Protein AF-A0A4Q5TSI8-F1 (afdb_monomer_lite)

Sequence (115 aa):
MSKDSQRYAEKSLREMGVNIRLGQVVEDYLDYKVLLADGSVIHSTTLIWTAGVTAMTFAGLKQEDYGKGKRLFVDPYNRLYRYGNIYAIGDTCISNADPGFPDGRPQLAQVAMQQ

Structure (mmCIF, N/CA/C/O backbone):
data_AF-A0A4Q5TSI8-F1
#
_entry.id   AF-A0A4Q5TSI8-F1
#
loop_
_atom_site.group_PDB
_atom_site.id
_atom_site.type_symbol
_atom_site.label_atom_id
_atom_site.label_alt_id
_atom_site.label_comp_id
_atom_site.label_asym_id
_atom_site.label_entity_id
_atom_site.label_seq_id
_atom_site.pdbx_PDB_ins_code
_atom_site.Cartn_x
_atom_site.Cartn_y
_atom_site.Cartn_z
_atom_site.occupancy
_atom_site.B_iso_or_equiv
_atom_site.auth_seq_id
_atom_site.auth_comp_id
_atom_site.auth_asym_id
_atom_site.auth_atom_id
_atom_site.pdbx_PDB_model_num
ATOM 1 N N . MET A 1 1 ? 2.213 12.885 7.472 1.00 86.31 1 MET A N 1
ATOM 2 C CA . MET A 1 1 ? 1.271 13.394 8.497 1.00 86.31 1 MET A CA 1
ATOM 3 C C . MET A 1 1 ? 1.998 13.550 9.820 1.00 86.31 1 MET A C 1
ATOM 5 O O . MET A 1 1 ? 2.741 12.642 10.176 1.00 86.31 1 MET A O 1
ATOM 9 N N . SER A 1 2 ? 1.815 14.668 10.526 1.00 97.31 2 SER A N 1
ATOM 10 C CA . SER A 1 2 ? 2.400 14.863 11.861 1.00 97.31 2 SER A CA 1
ATOM 11 C C . SER A 1 2 ? 1.675 14.018 12.918 1.00 97.31 2 SER A C 1
ATOM 13 O O . SER A 1 2 ? 0.536 13.591 12.709 1.00 97.31 2 SER A O 1
ATOM 15 N N . LYS A 1 3 ? 2.316 13.800 14.076 1.00 97.56 3 LYS A N 1
ATOM 16 C CA . LYS A 1 3 ? 1.688 13.107 15.216 1.00 97.56 3 LYS A CA 1
ATOM 17 C C . LYS A 1 3 ? 0.456 13.853 15.741 1.00 97.56 3 LYS A C 1
ATOM 19 O O . LYS A 1 3 ? -0.502 13.212 16.158 1.00 97.56 3 LYS A O 1
ATOM 24 N N . ASP A 1 4 ? 0.460 15.185 15.694 1.00 98.00 4 ASP A N 1
ATOM 25 C CA . ASP A 1 4 ? -0.689 16.002 16.103 1.00 98.00 4 ASP A CA 1
ATOM 26 C C . ASP A 1 4 ? -1.905 15.748 15.221 1.00 98.00 4 ASP A C 1
ATOM 28 O O . ASP A 1 4 ? -2.990 15.473 15.729 1.00 98.00 4 ASP A O 1
ATOM 32 N N . SER A 1 5 ? -1.718 15.754 13.900 1.00 98.19 5 SER A N 1
ATOM 33 C CA . SER A 1 5 ? -2.811 15.484 12.971 1.00 98.19 5 SER A CA 1
ATOM 34 C C . SER A 1 5 ? -3.333 14.047 13.080 1.00 98.19 5 SER A C 1
ATOM 36 O O . SER A 1 5 ? -4.532 13.833 12.936 1.00 98.19 5 SER A O 1
ATOM 38 N N . GLN A 1 6 ? -2.461 13.068 13.361 1.00 97.50 6 GLN A N 1
ATOM 39 C CA . GLN A 1 6 ? -2.880 11.681 13.615 1.00 97.50 6 GLN A CA 1
ATOM 40 C C . GLN A 1 6 ? -3.776 11.589 14.860 1.00 97.50 6 GLN A C 1
ATOM 42 O O . GLN A 1 6 ? -4.863 11.020 14.787 1.00 97.50 6 GLN A O 1
ATOM 47 N N . ARG A 1 7 ? -3.359 12.203 15.979 1.00 97.88 7 ARG A N 1
ATOM 48 C CA . ARG A 1 7 ? -4.148 12.243 17.224 1.00 97.88 7 ARG A CA 1
ATOM 49 C C . ARG A 1 7 ? -5.484 12.950 17.044 1.00 97.88 7 ARG A C 1
ATOM 51 O O . ARG A 1 7 ? -6.492 12.483 17.565 1.00 97.88 7 ARG A O 1
ATOM 58 N N . TYR A 1 8 ? -5.485 14.070 16.323 1.00 98.19 8 TYR A N 1
ATOM 59 C CA . TYR A 1 8 ? -6.706 14.806 16.016 1.00 98.19 8 TYR A CA 1
ATOM 60 C C . TYR A 1 8 ? -7.695 13.928 15.240 1.00 98.19 8 TYR A C 1
ATOM 62 O O . TYR A 1 8 ? -8.830 13.773 15.677 1.00 98.19 8 TYR A O 1
ATOM 70 N N . ALA A 1 9 ? -7.246 13.284 14.156 1.00 98.19 9 ALA A N 1
ATOM 71 C CA . ALA A 1 9 ? -8.093 12.408 13.350 1.00 98.19 9 ALA A CA 1
ATOM 72 C C . ALA A 1 9 ? -8.654 11.227 14.162 1.00 98.19 9 ALA A C 1
ATOM 74 O O . ALA A 1 9 ? -9.853 10.961 14.101 1.00 98.19 9 ALA A O 1
ATOM 75 N N . GLU A 1 10 ? -7.813 10.550 14.955 1.00 98.06 10 GLU A N 1
ATOM 76 C CA . GLU A 1 10 ? -8.262 9.446 15.811 1.00 98.06 10 GLU A CA 1
ATOM 77 C C . GLU A 1 10 ? -9.323 9.914 16.816 1.00 98.06 10 GLU A C 1
ATOM 79 O O . GLU A 1 10 ? -10.378 9.289 16.934 1.00 98.06 10 GLU A O 1
ATOM 84 N N . LYS A 1 11 ? -9.070 11.032 17.510 1.00 98.19 11 LYS A N 1
ATOM 85 C CA . LYS A 1 11 ? -10.005 11.599 18.486 1.00 98.19 11 LYS A CA 1
ATOM 86 C C . LYS A 1 11 ? -11.344 11.948 17.834 1.00 98.19 11 LYS A C 1
ATOM 88 O O . LYS A 1 11 ? -12.376 11.505 18.328 1.00 98.19 11 LYS A O 1
ATOM 93 N N . SER A 1 12 ? -11.327 12.680 16.721 1.00 98.50 12 SER A N 1
ATOM 94 C CA . SER A 1 12 ? -12.552 13.099 16.032 1.00 98.50 12 SER A CA 1
ATOM 95 C C . SER A 1 12 ? -13.385 11.911 15.551 1.00 98.50 12 SER A C 1
ATOM 97 O O . SER A 1 12 ? -14.601 11.911 15.718 1.00 98.50 12 SER A O 1
ATOM 99 N N . LEU A 1 13 ? -12.753 10.866 15.010 1.00 98.44 13 LEU A N 1
ATOM 100 C CA . LEU A 1 13 ? -13.463 9.655 14.591 1.00 98.44 13 LEU A CA 1
ATOM 101 C C . LEU A 1 13 ? -14.069 8.900 15.785 1.00 98.44 13 LEU A C 1
ATOM 103 O O . LEU A 1 13 ? -15.212 8.449 15.705 1.00 98.44 13 LEU A O 1
ATOM 107 N N . ARG A 1 14 ? -13.346 8.794 16.909 1.00 98.38 14 ARG A N 1
ATOM 108 C CA . ARG A 1 14 ? -13.884 8.182 18.137 1.00 98.38 14 ARG A CA 1
ATOM 109 C C . ARG A 1 14 ? -15.071 8.968 18.698 1.00 98.38 14 ARG A C 1
ATOM 111 O O . ARG A 1 14 ? -16.051 8.352 19.104 1.00 98.38 14 ARG A O 1
ATOM 118 N N . GLU A 1 15 ? -15.018 10.301 18.676 1.00 98.44 15 GLU A N 1
ATOM 119 C CA . GLU A 1 15 ? -16.134 11.175 19.082 1.00 98.44 15 GLU A CA 1
ATOM 120 C C . GLU A 1 15 ? -17.372 1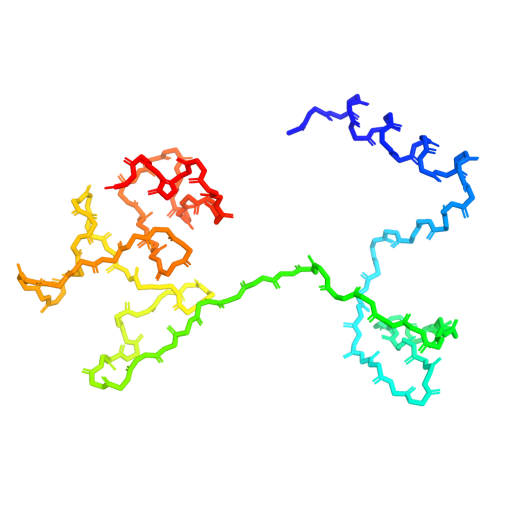1.002 18.183 1.00 98.44 15 GLU A C 1
ATOM 122 O O . GLU A 1 15 ? -18.496 11.119 18.663 1.00 98.44 15 GLU A O 1
ATOM 127 N N . MET A 1 16 ? -17.183 10.640 16.909 1.00 98.50 16 MET A N 1
ATOM 128 C CA . MET A 1 16 ? -18.267 10.276 15.982 1.00 98.50 16 MET A CA 1
ATOM 129 C C . MET A 1 16 ? -18.799 8.842 16.178 1.00 98.50 16 MET A C 1
ATOM 131 O O . MET A 1 16 ? -19.663 8.402 15.423 1.00 98.50 16 MET A O 1
ATOM 135 N N . GLY A 1 17 ? -18.298 8.097 17.168 1.00 98.38 17 GLY A N 1
ATOM 136 C CA . GLY A 1 17 ? -18.732 6.729 17.469 1.00 98.38 17 GLY A CA 1
ATOM 137 C C . GLY A 1 17 ? -17.983 5.631 16.707 1.00 98.38 17 GLY A C 1
ATOM 138 O O . GLY A 1 17 ? -18.371 4.464 16.784 1.00 98.38 17 GLY A O 1
ATOM 139 N N . VAL A 1 18 ? -16.899 5.955 15.992 1.00 98.25 18 VAL A N 1
ATOM 140 C CA . VAL A 1 18 ? -16.080 4.948 15.300 1.00 98.25 18 VAL A CA 1
ATOM 141 C C . VAL A 1 18 ? -15.243 4.160 16.311 1.00 98.25 18 VAL A C 1
ATOM 143 O O . VAL A 1 18 ? -14.411 4.713 17.035 1.00 98.25 18 VAL A O 1
ATOM 146 N N . ASN A 1 19 ? -15.410 2.835 16.331 1.00 97.06 19 ASN A N 1
ATOM 147 C CA . ASN A 1 19 ? -14.559 1.942 17.115 1.00 97.06 19 ASN A CA 1
ATOM 148 C C . ASN A 1 19 ? -13.252 1.650 16.361 1.00 97.06 19 ASN A C 1
ATOM 150 O O . ASN A 1 19 ? -13.210 0.810 15.466 1.00 97.06 19 ASN A O 1
ATOM 154 N N . ILE A 1 20 ? -12.180 2.357 16.727 1.00 97.00 20 ILE A N 1
ATOM 155 C CA . ILE A 1 20 ? -10.857 2.186 16.116 1.00 97.00 20 ILE A CA 1
ATOM 156 C C . ILE A 1 20 ? -10.057 1.122 16.876 1.00 97.00 20 ILE A C 1
ATOM 158 O O . ILE A 1 20 ? -9.711 1.322 18.048 1.00 97.00 20 ILE A O 1
ATOM 162 N N . ARG A 1 21 ? -9.705 0.039 16.171 1.00 95.25 21 ARG A N 1
ATOM 163 C CA . ARG A 1 21 ? -8.825 -1.042 16.639 1.00 95.25 21 ARG A CA 1
ATOM 164 C C . ARG A 1 21 ? -7.520 -1.049 15.835 1.00 95.25 21 ARG A C 1
ATOM 166 O O . ARG A 1 21 ? -7.490 -1.515 14.702 1.00 95.25 21 ARG A O 1
ATOM 173 N N . LEU A 1 22 ? -6.454 -0.493 16.412 1.00 95.69 22 LEU A N 1
ATOM 174 C CA . LEU A 1 22 ? -5.110 -0.480 15.818 1.00 95.69 22 LEU A CA 1
ATOM 175 C C . LEU A 1 22 ? -4.324 -1.737 16.214 1.00 95.69 22 LEU A C 1
ATOM 177 O O . LEU A 1 22 ? -4.660 -2.392 17.196 1.00 95.69 22 LEU A O 1
ATOM 181 N N . GLY A 1 23 ? -3.265 -2.053 15.464 1.00 95.25 23 GLY A N 1
ATOM 182 C CA . GLY A 1 23 ? -2.423 -3.230 15.726 1.00 95.25 23 GLY A CA 1
ATOM 183 C C . GLY A 1 23 ? -3.100 -4.566 15.410 1.00 95.25 23 GLY A C 1
ATOM 184 O O . GLY A 1 23 ? -2.590 -5.609 15.797 1.00 95.25 23 GLY A O 1
ATOM 185 N N . GLN A 1 24 ? -4.239 -4.523 14.718 1.00 96.19 24 GLN A N 1
ATOM 186 C CA . GLN A 1 24 ? -5.021 -5.685 14.321 1.00 96.19 24 GLN A CA 1
ATOM 187 C C . GLN A 1 24 ? -4.749 -6.028 12.859 1.00 96.19 24 GLN A C 1
ATOM 189 O O . GLN A 1 24 ? -4.695 -5.137 12.008 1.00 96.19 24 GLN A O 1
ATOM 194 N N . VAL A 1 25 ? -4.594 -7.317 12.573 1.00 96.81 25 VAL A N 1
ATOM 195 C CA . VAL A 1 25 ? -4.423 -7.840 11.214 1.00 96.81 25 VAL A CA 1
ATOM 196 C C . VAL A 1 25 ? -5.668 -8.638 10.866 1.00 96.81 25 VAL A C 1
ATOM 198 O O . VAL A 1 25 ? -6.038 -9.543 11.607 1.00 96.81 25 VAL A O 1
ATOM 201 N N . VAL A 1 26 ? -6.316 -8.283 9.758 1.00 96.88 26 VAL A N 1
ATOM 202 C CA . VAL A 1 26 ? -7.445 -9.045 9.214 1.00 96.88 26 VAL A CA 1
ATOM 203 C C . VAL A 1 26 ? -6.897 -10.251 8.464 1.00 96.88 26 VAL A C 1
ATOM 205 O O . VAL A 1 26 ? -6.103 -10.077 7.541 1.00 96.88 26 VAL A O 1
ATOM 208 N N . GLU A 1 27 ? -7.320 -11.447 8.861 1.00 96.88 27 GLU A N 1
ATOM 209 C CA . GLU A 1 27 ? -6.974 -12.697 8.178 1.00 96.88 27 GLU A CA 1
ATOM 210 C C . GLU A 1 27 ? -8.006 -13.061 7.115 1.00 96.88 27 GLU A C 1
ATOM 212 O O . GLU A 1 27 ? -7.629 -13.425 6.004 1.00 96.88 27 GLU A O 1
ATOM 217 N N . ASP A 1 28 ? -9.297 -12.939 7.439 1.00 97.31 28 ASP A N 1
ATOM 218 C CA . ASP A 1 28 ? -10.374 -13.331 6.530 1.00 97.31 28 ASP A CA 1
ATOM 219 C C . ASP A 1 28 ? -11.696 -12.601 6.828 1.00 97.31 28 ASP A C 1
ATOM 221 O O . ASP A 1 28 ? -11.878 -11.979 7.884 1.00 97.31 28 ASP A O 1
ATOM 225 N N . TYR A 1 29 ? -12.637 -12.702 5.890 1.00 97.50 29 TYR A N 1
ATOM 226 C CA . TYR A 1 29 ? -14.028 -12.307 6.050 1.00 97.50 29 TYR A CA 1
ATOM 227 C C . TYR A 1 29 ? -14.963 -13.387 5.507 1.00 97.50 29 TYR A C 1
ATOM 229 O O . TYR A 1 29 ? -15.134 -13.535 4.297 1.00 97.50 29 TYR A O 1
ATOM 237 N N . LEU A 1 30 ? -15.612 -14.105 6.422 1.00 96.81 30 LEU A N 1
ATOM 238 C CA . LEU A 1 30 ? -16.499 -15.222 6.111 1.00 96.81 30 LEU A CA 1
ATOM 239 C C . LEU A 1 30 ? -17.745 -15.165 6.995 1.00 96.81 30 LEU A C 1
ATOM 241 O O . LEU A 1 30 ? -17.658 -14.810 8.168 1.00 96.81 30 LEU A O 1
ATOM 245 N N . ASP A 1 31 ? -18.911 -15.505 6.444 1.00 96.75 31 ASP A N 1
ATOM 246 C CA . ASP A 1 31 ? -20.177 -15.613 7.186 1.00 96.75 31 ASP A CA 1
ATOM 247 C C . ASP A 1 31 ? -20.484 -14.397 8.084 1.00 96.75 31 ASP A C 1
ATOM 249 O O . ASP A 1 31 ? -20.883 -14.531 9.246 1.00 96.75 31 ASP A O 1
ATOM 253 N N . TYR A 1 32 ? -20.276 -13.190 7.548 1.00 97.75 32 TYR A N 1
ATOM 254 C CA . TYR A 1 32 ? -20.470 -11.916 8.256 1.00 97.75 32 TYR A CA 1
ATOM 255 C C . TYR A 1 32 ? -19.564 -11.726 9.487 1.00 97.75 32 TYR A C 1
ATOM 257 O O . TYR A 1 32 ? -19.922 -11.031 10.447 1.00 97.75 32 TYR A O 1
ATOM 265 N N . LYS A 1 33 ? -18.378 -12.341 9.477 1.00 98.12 33 LYS A N 1
ATOM 266 C CA . LYS A 1 33 ? -17.364 -12.242 10.531 1.00 98.12 33 LYS A CA 1
ATOM 267 C C . LYS A 1 33 ? -16.022 -11.860 9.930 1.00 98.12 33 LYS A C 1
ATOM 269 O O . LYS A 1 33 ? -15.527 -12.533 9.034 1.00 98.12 33 LYS A O 1
ATOM 274 N N . VAL A 1 34 ? -15.422 -10.801 10.457 1.00 98.00 34 VAL A N 1
ATOM 275 C CA . VAL A 1 34 ? -14.015 -10.474 10.220 1.00 98.00 34 VAL A CA 1
ATOM 276 C C . VAL A 1 34 ? -13.189 -11.266 11.223 1.00 98.00 34 VAL A C 1
ATOM 278 O O . VAL A 1 34 ? -13.373 -11.096 12.433 1.00 98.00 34 VAL A O 1
ATOM 281 N N . LEU A 1 35 ? -12.318 -12.132 10.718 1.00 98.00 35 LEU A N 1
ATOM 282 C CA . LEU A 1 35 ? -11.387 -12.923 11.516 1.00 98.00 35 LEU A CA 1
ATOM 283 C C . LEU A 1 35 ? -10.078 -12.145 11.649 1.00 98.00 35 LEU A C 1
ATOM 285 O O . LEU A 1 35 ? -9.536 -11.663 10.649 1.00 98.00 35 LEU A O 1
ATOM 289 N N . LEU A 1 36 ? -9.602 -11.976 12.880 1.00 97.88 36 LEU A N 1
ATOM 290 C CA . LEU A 1 36 ? -8.361 -11.268 13.179 1.00 97.88 36 LEU A CA 1
ATOM 291 C C . LEU A 1 36 ? -7.267 -12.253 13.592 1.00 97.88 36 LEU A C 1
ATOM 293 O O . LEU A 1 36 ? -7.551 -13.283 14.198 1.00 97.88 36 LEU A O 1
ATOM 297 N N . ALA A 1 37 ? -6.012 -11.897 13.319 1.00 97.69 37 ALA A N 1
ATOM 298 C CA . ALA A 1 37 ? -4.855 -12.766 13.561 1.00 97.69 37 ALA A CA 1
ATOM 299 C C . ALA A 1 37 ? -4.598 -13.098 15.040 1.00 97.69 37 ALA A C 1
ATOM 301 O O . ALA A 1 37 ? -3.876 -14.040 15.354 1.00 97.69 37 ALA A O 1
ATOM 302 N N . ASP A 1 38 ? -5.185 -12.337 15.967 1.00 96.56 38 ASP A N 1
ATOM 303 C CA . ASP A 1 38 ? -5.155 -12.644 17.401 1.00 96.56 38 ASP A CA 1
ATOM 304 C C . ASP A 1 38 ? -6.258 -13.634 17.833 1.00 96.56 38 ASP A C 1
ATOM 306 O O . ASP A 1 38 ? -6.410 -13.919 19.022 1.00 96.56 38 ASP A O 1
ATOM 310 N N . GLY A 1 39 ? -7.030 -14.165 16.877 1.00 96.69 39 GLY A N 1
ATOM 311 C CA . GLY A 1 39 ? -8.155 -15.073 17.091 1.00 96.69 39 GLY A CA 1
ATOM 312 C C . GLY A 1 39 ? -9.469 -14.376 17.456 1.00 96.69 39 GLY A C 1
ATOM 313 O O . GLY A 1 39 ? -10.496 -15.047 17.597 1.00 96.69 39 GLY A O 1
ATOM 314 N N . SER A 1 40 ? -9.476 -13.049 17.618 1.00 97.19 40 SER A N 1
ATOM 315 C CA . SER A 1 40 ? -10.705 -12.305 17.893 1.00 97.19 40 SER A CA 1
ATOM 316 C C . SER A 1 40 ? -11.559 -12.114 16.634 1.00 97.19 40 SER A C 1
ATOM 318 O O . SER A 1 40 ? -11.093 -12.201 15.498 1.00 97.19 40 SER A O 1
ATOM 320 N N . VAL A 1 41 ? -12.856 -11.871 16.842 1.00 97.69 41 VAL A N 1
ATOM 321 C CA . VAL A 1 41 ? -13.844 -11.772 15.762 1.00 97.69 41 VAL A CA 1
ATOM 322 C C . VAL A 1 41 ? -14.609 -10.459 15.856 1.00 97.69 41 VAL A C 1
ATOM 324 O O . VAL A 1 41 ? -15.041 -10.047 16.938 1.00 97.69 41 VAL A O 1
ATOM 327 N N . ILE A 1 42 ? -14.820 -9.814 14.708 1.00 97.62 42 ILE A N 1
ATOM 328 C CA . ILE A 1 42 ? -15.753 -8.690 14.570 1.00 97.62 42 ILE A CA 1
ATOM 329 C C . ILE A 1 42 ? -16.939 -9.153 13.730 1.00 97.62 42 ILE A C 1
ATOM 331 O O . ILE A 1 42 ? -16.788 -9.496 12.561 1.00 97.62 42 ILE A O 1
ATOM 335 N N . HIS A 1 43 ? -18.135 -9.133 14.309 1.00 97.81 43 HIS 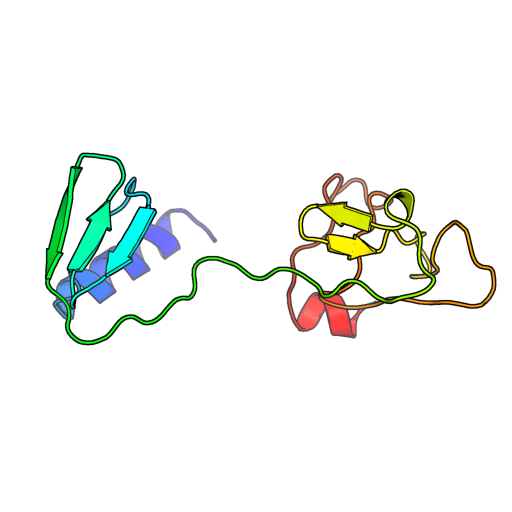A N 1
ATOM 336 C CA . HIS A 1 43 ? -19.362 -9.384 13.560 1.00 97.81 43 HIS A CA 1
ATOM 337 C C . HIS A 1 43 ? -19.710 -8.155 12.714 1.00 97.81 43 HIS A C 1
ATOM 339 O O . HIS A 1 43 ? -19.879 -7.064 13.259 1.00 97.81 43 HIS A O 1
ATOM 345 N N . SER A 1 44 ? -19.810 -8.327 11.395 1.00 97.19 44 SER A N 1
ATOM 346 C CA . SER A 1 44 ? -20.207 -7.265 10.470 1.00 97.19 44 SER A CA 1
ATOM 347 C C . SER A 1 44 ? -20.869 -7.824 9.214 1.00 97.19 44 SER A C 1
ATOM 349 O O . SER A 1 44 ? -20.312 -8.673 8.516 1.00 97.19 44 SER A O 1
ATOM 351 N N . THR A 1 45 ? -22.039 -7.286 8.875 1.00 97.69 45 THR A N 1
ATOM 352 C CA . THR A 1 45 ? -22.748 -7.602 7.628 1.00 97.69 45 THR A CA 1
ATOM 353 C C . THR A 1 45 ? -22.116 -6.957 6.398 1.00 97.69 45 THR A C 1
ATOM 355 O O . THR A 1 45 ? -22.293 -7.461 5.294 1.00 97.69 45 THR A O 1
ATOM 358 N N . THR A 1 46 ? -21.365 -5.870 6.586 1.00 97.25 46 THR A N 1
ATOM 359 C CA . THR A 1 46 ? -20.714 -5.123 5.507 1.00 97.25 46 THR A CA 1
ATOM 360 C C . THR A 1 46 ? -19.221 -5.013 5.785 1.00 97.25 46 THR A C 1
ATOM 362 O O . THR A 1 46 ? -18.813 -4.539 6.849 1.00 97.25 46 THR A O 1
ATOM 365 N N . LEU A 1 47 ? -18.401 -5.404 4.809 1.00 96.81 47 LEU A N 1
ATOM 366 C CA . LEU A 1 47 ? -16.960 -5.169 4.811 1.00 96.81 47 LEU A CA 1
ATOM 367 C C . LEU A 1 47 ? -16.597 -4.176 3.703 1.00 96.81 47 LEU A C 1
ATOM 369 O O . LEU A 1 47 ? -16.938 -4.384 2.541 1.00 96.81 47 LEU A O 1
ATOM 373 N N . ILE A 1 48 ? -15.861 -3.123 4.060 1.00 97.19 48 ILE A N 1
ATOM 374 C CA . ILE A 1 48 ? -15.250 -2.189 3.107 1.00 97.19 48 ILE A CA 1
ATOM 375 C C . ILE A 1 48 ? -13.732 -2.316 3.252 1.00 97.19 48 ILE A C 1
ATOM 377 O O . ILE A 1 48 ? -13.188 -2.012 4.312 1.00 97.19 48 ILE A O 1
ATOM 381 N N . TRP A 1 49 ? -13.049 -2.773 2.200 1.00 95.94 49 TRP A N 1
ATOM 382 C CA . TRP A 1 49 ? -11.600 -2.983 2.211 1.00 95.94 49 TRP A CA 1
ATOM 383 C C . TRP A 1 49 ? -10.844 -1.798 1.607 1.00 95.94 49 TRP A C 1
ATOM 385 O O . TRP A 1 49 ? -11.023 -1.471 0.435 1.00 95.94 49 TRP A O 1
ATOM 395 N N . THR A 1 50 ? -9.968 -1.175 2.397 1.00 95.62 50 THR A N 1
ATOM 396 C CA . THR A 1 50 ? -9.177 0.004 1.990 1.00 95.62 50 THR A CA 1
ATOM 397 C C . THR A 1 50 ? -7.687 -0.108 2.344 1.00 95.62 50 THR A C 1
ATOM 399 O O . THR A 1 50 ? -6.947 0.862 2.204 1.00 95.62 50 THR A O 1
ATOM 402 N N . ALA A 1 51 ? -7.222 -1.279 2.803 1.00 90.44 51 ALA A N 1
ATOM 403 C CA . ALA A 1 51 ? -5.905 -1.442 3.431 1.00 90.44 51 ALA A CA 1
ATOM 404 C C . ALA A 1 51 ? -4.713 -1.540 2.454 1.00 90.44 51 ALA A C 1
ATOM 406 O O . ALA A 1 51 ? -3.563 -1.525 2.891 1.00 90.44 51 ALA A O 1
ATOM 407 N N . GLY A 1 52 ? -4.948 -1.627 1.142 1.00 90.88 52 GLY A N 1
ATOM 408 C CA . GLY A 1 52 ? -3.867 -1.633 0.160 1.00 90.88 52 GLY A CA 1
ATOM 409 C C . GLY A 1 52 ? -4.327 -1.900 -1.268 1.00 90.88 52 GLY A C 1
ATOM 410 O O . GLY A 1 52 ? -5.402 -2.452 -1.497 1.00 90.88 52 GLY A O 1
ATOM 411 N N . VAL A 1 53 ? -3.475 -1.518 -2.218 1.00 93.81 53 VAL A N 1
ATOM 412 C CA . VAL A 1 53 ? -3.642 -1.757 -3.656 1.00 93.81 53 VAL A CA 1
ATOM 413 C C . VAL A 1 53 ? -2.393 -2.436 -4.217 1.00 93.81 53 VAL A C 1
ATOM 415 O O . VAL A 1 53 ? -1.286 -2.258 -3.710 1.00 93.81 53 VAL A O 1
ATOM 418 N N . THR A 1 54 ? -2.560 -3.218 -5.280 1.00 95.69 54 THR A N 1
ATOM 419 C CA . THR A 1 54 ? -1.455 -3.813 -6.045 1.00 95.69 54 THR A CA 1
ATOM 420 C C . THR A 1 54 ? -1.702 -3.601 -7.526 1.00 95.69 54 THR A C 1
ATOM 422 O O . THR A 1 54 ? -2.852 -3.642 -7.963 1.00 95.69 54 THR A O 1
ATOM 425 N N . ALA A 1 55 ? -0.639 -3.425 -8.302 1.00 96.56 55 ALA A N 1
ATOM 426 C CA . ALA A 1 55 ? -0.743 -3.289 -9.745 1.00 96.56 55 ALA A CA 1
ATOM 427 C C . ALA A 1 55 ? -1.093 -4.623 -10.430 1.00 96.56 55 ALA A C 1
ATOM 429 O O . ALA A 1 55 ? -0.959 -5.715 -9.866 1.00 96.56 55 ALA A O 1
ATOM 430 N N . MET A 1 56 ? -1.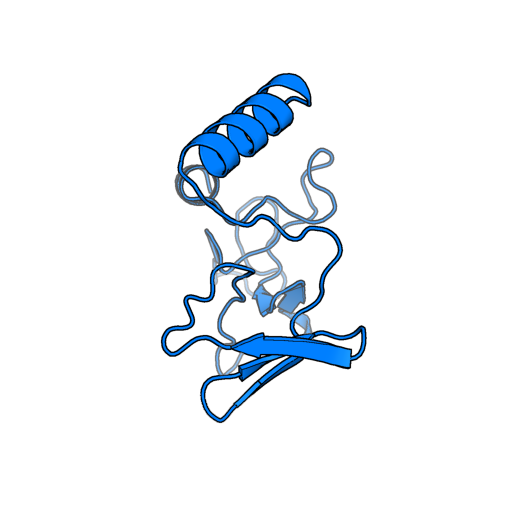569 -4.519 -11.669 1.00 95.25 56 MET A N 1
ATOM 431 C CA . MET A 1 56 ? -1.838 -5.666 -12.529 1.00 95.25 56 MET A CA 1
ATOM 432 C C . MET A 1 56 ? -0.555 -6.108 -13.247 1.00 95.25 56 MET A C 1
ATOM 434 O O . MET A 1 56 ? 0.291 -5.292 -13.602 1.00 95.25 56 MET A O 1
ATOM 438 N N . THR A 1 57 ? -0.427 -7.411 -13.485 1.00 96.00 57 THR A N 1
ATOM 439 C CA . THR A 1 57 ? 0.619 -7.988 -14.338 1.00 96.00 57 THR A CA 1
ATOM 440 C C . THR A 1 57 ? 0.104 -8.165 -15.764 1.00 96.00 57 THR A C 1
ATOM 442 O O . THR A 1 57 ? -1.064 -8.491 -15.964 1.00 96.00 57 THR A O 1
ATOM 445 N N . PHE A 1 58 ? 0.982 -8.025 -16.751 1.00 93.62 58 PHE A N 1
ATOM 446 C CA . PHE A 1 58 ? 0.654 -8.064 -18.172 1.00 93.62 58 PHE A CA 1
ATOM 447 C C . PHE A 1 58 ? 1.296 -9.287 -18.824 1.00 93.62 58 PHE A C 1
ATOM 449 O O . PHE A 1 58 ? 2.457 -9.606 -18.565 1.00 93.62 58 PHE A O 1
ATOM 456 N N . ALA A 1 59 ? 0.550 -9.970 -19.692 1.00 94.81 59 ALA A N 1
ATOM 457 C CA . ALA A 1 59 ? 1.106 -11.053 -20.493 1.00 94.81 59 ALA A CA 1
ATOM 458 C C . ALA A 1 59 ? 2.227 -10.523 -21.407 1.00 94.81 59 ALA A C 1
ATOM 460 O O . ALA A 1 59 ? 2.106 -9.446 -21.986 1.00 94.81 59 ALA A O 1
ATOM 461 N N . GLY A 1 60 ? 3.313 -11.287 -21.540 1.00 93.00 60 GLY A N 1
ATOM 462 C CA . GLY A 1 60 ? 4.473 -10.919 -22.360 1.00 93.00 60 GLY A CA 1
ATOM 463 C C . GLY A 1 60 ? 5.577 -10.153 -21.621 1.00 93.00 60 GLY A C 1
ATOM 464 O O . GLY A 1 60 ? 6.695 -10.100 -22.128 1.00 93.00 60 GLY A O 1
ATOM 465 N N . LEU A 1 61 ? 5.311 -9.635 -20.416 1.00 95.25 61 LEU A N 1
ATOM 466 C CA . LEU A 1 61 ? 6.347 -9.118 -19.518 1.00 95.25 61 LEU A CA 1
ATOM 467 C C . LEU A 1 61 ? 6.849 -10.226 -18.587 1.00 95.25 61 LEU A C 1
ATOM 469 O O . LEU A 1 61 ? 6.108 -11.148 -18.232 1.00 95.25 61 LEU A O 1
ATOM 473 N N . LYS A 1 62 ? 8.128 -10.162 -18.217 1.00 95.19 62 LYS A N 1
ATOM 474 C CA . LYS A 1 62 ? 8.751 -11.157 -17.338 1.00 95.19 62 LYS A CA 1
ATOM 475 C C . LYS A 1 62 ? 8.511 -10.808 -15.877 1.00 95.19 62 LYS A C 1
ATOM 477 O O . LYS A 1 62 ? 8.307 -9.647 -15.546 1.00 95.19 62 LYS A O 1
ATOM 482 N N . GLN A 1 63 ? 8.598 -11.794 -14.986 1.00 94.94 63 GLN A N 1
ATOM 483 C CA . GLN A 1 63 ? 8.442 -11.549 -13.547 1.00 94.94 63 GLN A CA 1
ATOM 484 C C . GLN A 1 63 ? 9.508 -10.583 -13.015 1.00 94.94 63 GLN A C 1
ATOM 486 O O . GLN A 1 63 ? 9.209 -9.741 -12.177 1.00 94.94 63 GLN A O 1
ATOM 491 N N . GLU A 1 64 ? 10.719 -10.638 -13.572 1.00 95.44 64 GLU A N 1
ATOM 492 C CA . GLU A 1 64 ? 11.818 -9.723 -13.233 1.00 95.44 64 GLU A CA 1
ATOM 493 C C . GLU A 1 64 ? 11.554 -8.258 -13.629 1.00 95.44 64 GLU A C 1
ATOM 495 O O . GLU A 1 64 ? 12.241 -7.364 -13.138 1.00 95.44 64 GLU A O 1
ATOM 500 N N . ASP A 1 65 ? 10.570 -7.994 -14.501 1.00 96.12 65 ASP A N 1
ATOM 501 C CA . ASP A 1 65 ? 10.156 -6.629 -14.848 1.00 96.12 65 ASP A CA 1
ATOM 502 C C . ASP A 1 65 ? 9.330 -5.981 -13.709 1.00 96.12 65 ASP A C 1
ATOM 504 O O . ASP A 1 65 ? 9.080 -4.775 -13.742 1.00 96.12 65 ASP A O 1
ATOM 508 N N . TYR A 1 66 ? 8.925 -6.751 -12.688 1.00 96.44 66 TYR A N 1
ATOM 509 C CA . TYR A 1 66 ? 8.069 -6.317 -11.583 1.00 96.44 66 TYR A CA 1
ATOM 510 C C . TYR A 1 66 ? 8.793 -6.295 -10.231 1.00 96.44 66 TYR A C 1
ATOM 512 O O . TYR A 1 66 ? 9.551 -7.194 -9.879 1.00 96.44 66 TYR A O 1
ATOM 520 N N . GLY A 1 67 ? 8.479 -5.283 -9.426 1.00 94.38 67 GLY A N 1
ATOM 521 C CA . GLY A 1 67 ? 8.891 -5.132 -8.038 1.00 94.38 67 GLY A CA 1
ATOM 522 C C . GLY A 1 67 ? 7.734 -5.264 -7.044 1.00 94.38 67 GLY A C 1
ATOM 523 O O . GLY A 1 67 ? 6.697 -5.886 -7.301 1.00 94.38 67 GLY A O 1
ATOM 524 N N . LYS A 1 68 ? 7.912 -4.644 -5.870 1.00 94.00 68 LYS A N 1
ATOM 525 C CA . LYS A 1 68 ? 6.937 -4.661 -4.769 1.00 94.00 68 LYS A CA 1
ATOM 526 C C . LYS A 1 68 ? 5.547 -4.224 -5.247 1.00 94.00 68 LYS A C 1
ATOM 528 O O . LYS A 1 68 ? 5.399 -3.222 -5.941 1.00 94.00 68 LYS A O 1
ATOM 533 N N . GLY A 1 69 ? 4.519 -4.977 -4.847 1.00 95.12 69 GLY A N 1
ATOM 534 C CA . GLY A 1 69 ? 3.128 -4.681 -5.200 1.00 95.12 69 GLY A CA 1
ATOM 535 C C . GLY A 1 69 ? 2.803 -4.883 -6.683 1.00 95.12 69 GLY A C 1
ATOM 536 O O . GLY A 1 69 ? 1.852 -4.269 -7.159 1.00 95.12 69 GLY A O 1
ATOM 537 N N . LYS A 1 70 ? 3.580 -5.717 -7.399 1.00 97.25 70 LYS A N 1
ATOM 538 C CA . LYS A 1 70 ? 3.447 -5.986 -8.847 1.00 97.25 70 LYS A CA 1
ATOM 539 C C . LYS A 1 70 ? 3.657 -4.744 -9.721 1.00 97.25 70 LYS A C 1
ATOM 541 O O . LYS A 1 70 ? 3.134 -4.662 -10.827 1.00 97.25 70 LYS A O 1
ATOM 546 N N . ARG A 1 71 ? 4.400 -3.756 -9.222 1.00 97.56 71 ARG A N 1
ATOM 547 C CA . ARG A 1 71 ? 4.695 -2.508 -9.937 1.00 97.56 71 ARG A CA 1
ATOM 548 C C . ARG A 1 71 ? 5.885 -2.717 -10.874 1.00 97.56 71 ARG A C 1
ATOM 550 O O . ARG A 1 71 ? 6.866 -3.318 -10.462 1.00 97.56 71 ARG A O 1
ATOM 557 N N . LEU A 1 72 ? 5.818 -2.225 -12.103 1.00 97.56 72 LEU A N 1
ATOM 558 C CA . LEU A 1 72 ? 6.874 -2.328 -13.112 1.00 97.56 72 LEU A CA 1
ATOM 559 C C . LEU A 1 72 ? 8.092 -1.481 -12.744 1.00 97.56 72 LEU A C 1
ATOM 561 O O . LEU A 1 72 ? 7.938 -0.299 -12.438 1.00 97.56 72 LEU A O 1
ATOM 565 N N . PHE A 1 73 ? 9.291 -2.055 -12.815 1.00 96.62 73 PHE A N 1
ATOM 566 C CA . PHE A 1 73 ? 10.527 -1.305 -12.609 1.00 96.62 73 PHE A CA 1
ATOM 567 C C . PHE A 1 73 ? 10.791 -0.352 -13.772 1.00 96.62 73 PHE A C 1
ATOM 569 O O . PHE A 1 73 ? 10.904 -0.781 -14.925 1.00 96.62 73 PHE A O 1
ATOM 576 N N . VAL A 1 74 ? 10.935 0.933 -13.453 1.00 96.81 74 VAL A N 1
ATOM 577 C CA . VAL A 1 74 ? 11.221 1.976 -14.438 1.00 96.81 74 VAL A CA 1
ATOM 578 C C . VAL A 1 74 ? 12.462 2.787 -14.092 1.00 96.81 74 VAL A C 1
ATOM 580 O O . VAL A 1 74 ? 12.770 3.038 -12.922 1.00 96.81 74 VAL A O 1
ATOM 583 N N . ASP A 1 75 ? 13.155 3.211 -15.144 1.00 95.12 75 ASP A N 1
ATOM 584 C CA . ASP A 1 75 ? 14.254 4.166 -15.078 1.00 95.12 75 ASP A CA 1
ATOM 585 C C . ASP A 1 75 ? 13.742 5.584 -14.697 1.00 95.12 75 ASP A C 1
ATOM 587 O O . ASP A 1 75 ? 12.530 5.794 -14.566 1.00 95.12 75 ASP A O 1
ATOM 591 N N . PRO A 1 76 ? 14.629 6.581 -14.496 1.00 93.62 76 PRO A N 1
ATOM 592 C CA . PRO A 1 76 ? 14.229 7.949 -14.137 1.00 93.62 76 PRO A CA 1
ATOM 593 C C . PRO A 1 76 ? 13.321 8.656 -15.154 1.00 93.62 76 PRO A C 1
ATOM 595 O O . PRO A 1 76 ? 12.794 9.723 -14.853 1.00 93.62 76 PRO A O 1
ATOM 598 N N . TYR A 1 77 ? 13.161 8.092 -16.353 1.00 94.12 77 TYR A N 1
ATOM 599 C CA . TYR A 1 77 ? 12.333 8.619 -17.435 1.00 94.12 77 TYR A CA 1
ATOM 600 C C . TYR A 1 77 ? 11.048 7.795 -17.618 1.00 94.12 77 TYR A C 1
ATOM 602 O O . TYR A 1 77 ? 10.428 7.843 -18.680 1.00 94.12 77 TYR A O 1
ATOM 610 N N . ASN A 1 78 ? 10.660 7.020 -16.596 1.00 96.62 78 ASN A N 1
ATOM 611 C CA . ASN A 1 78 ? 9.473 6.161 -16.569 1.00 96.62 78 ASN A CA 1
ATOM 612 C C . ASN A 1 78 ? 9.458 5.056 -17.636 1.00 96.62 78 ASN A C 1
ATOM 614 O O . ASN A 1 78 ? 8.404 4.491 -17.939 1.00 96.62 78 ASN A O 1
ATOM 618 N N . ARG A 1 79 ? 10.619 4.708 -18.195 1.00 97.50 79 ARG A N 1
ATOM 619 C CA . ARG A 1 79 ? 10.758 3.627 -19.174 1.00 97.50 79 ARG A CA 1
ATOM 620 C C . ARG A 1 79 ? 11.132 2.324 -18.480 1.00 97.50 79 ARG A C 1
ATOM 622 O O . ARG A 1 79 ? 11.957 2.322 -17.568 1.00 97.50 79 ARG A O 1
ATOM 629 N N . LEU A 1 80 ? 10.576 1.200 -18.925 1.00 96.50 80 LEU A N 1
ATOM 630 C CA . LEU A 1 80 ? 10.978 -0.107 -18.400 1.00 96.50 80 LEU A CA 1
ATOM 631 C C . LEU A 1 80 ? 12.442 -0.401 -18.758 1.00 96.50 80 LEU A C 1
ATOM 633 O O . LEU A 1 80 ? 12.853 -0.250 -19.906 1.00 96.50 80 LEU A O 1
ATOM 637 N N . TYR A 1 81 ? 13.213 -0.929 -17.808 1.00 91.50 81 TYR A N 1
ATOM 638 C CA . TYR A 1 81 ? 14.651 -1.175 -17.998 1.00 91.50 81 TYR A CA 1
ATOM 639 C C . TYR A 1 81 ? 14.998 -2.092 -19.181 1.00 91.50 81 TYR A C 1
ATOM 641 O O . TYR A 1 81 ? 16.047 -1.928 -19.801 1.00 91.50 81 TYR A O 1
ATOM 649 N N . ARG A 1 82 ? 14.142 -3.071 -19.498 1.00 89.75 82 ARG A N 1
ATOM 650 C CA . ARG A 1 82 ? 14.408 -4.087 -20.533 1.00 89.75 82 ARG A CA 1
ATOM 651 C C . ARG A 1 82 ? 13.827 -3.732 -21.908 1.00 89.75 82 ARG A C 1
ATOM 653 O O . ARG A 1 82 ? 14.016 -4.507 -22.845 1.00 89.75 82 ARG A O 1
ATOM 660 N N . TYR A 1 83 ? 13.157 -2.583 -22.051 1.00 93.62 83 TYR A N 1
ATOM 661 C CA . TYR A 1 83 ? 12.442 -2.211 -23.277 1.00 93.62 83 TYR A CA 1
ATOM 662 C C . TYR A 1 83 ? 12.678 -0.741 -23.640 1.00 93.62 83 TYR A C 1
ATOM 664 O O . TYR A 1 83 ? 12.447 0.161 -22.845 1.00 93.62 83 TYR A O 1
ATOM 672 N N . GLY A 1 84 ? 13.101 -0.480 -24.879 1.00 91.50 84 GLY A N 1
ATOM 673 C CA . GLY A 1 84 ? 13.439 0.876 -25.331 1.00 91.50 84 GLY A CA 1
ATOM 674 C C . GLY A 1 84 ? 12.236 1.792 -25.582 1.00 91.50 84 GLY A C 1
ATOM 675 O O . GLY A 1 84 ? 12.417 2.998 -25.715 1.00 91.50 84 GLY A O 1
ATOM 676 N N . ASN A 1 85 ? 11.032 1.226 -25.660 1.00 96.06 85 ASN A N 1
ATOM 677 C CA . ASN A 1 85 ? 9.826 1.882 -26.166 1.00 96.06 85 ASN A CA 1
ATOM 678 C C . ASN A 1 85 ? 8.575 1.630 -25.304 1.00 96.06 85 ASN A C 1
ATOM 680 O O . ASN A 1 85 ? 7.466 1.890 -25.764 1.00 96.06 85 ASN A O 1
ATOM 684 N N . ILE A 1 86 ? 8.735 1.104 -24.085 1.00 97.06 86 ILE A N 1
ATOM 685 C CA . ILE A 1 86 ? 7.622 0.852 -23.160 1.00 97.06 86 ILE A CA 1
ATOM 686 C C . ILE A 1 86 ? 7.823 1.695 -21.908 1.00 97.06 86 ILE A C 1
ATOM 688 O O . ILE A 1 86 ? 8.883 1.646 -21.283 1.00 97.06 86 ILE A O 1
ATOM 692 N N . TYR A 1 87 ? 6.781 2.433 -21.540 1.00 97.38 87 TYR A N 1
ATOM 693 C CA . TYR A 1 87 ? 6.759 3.329 -20.392 1.00 97.38 87 TYR A CA 1
ATOM 694 C C . TYR A 1 87 ? 5.638 2.930 -19.437 1.00 97.38 87 TYR A C 1
ATOM 696 O O . TYR A 1 87 ? 4.597 2.430 -19.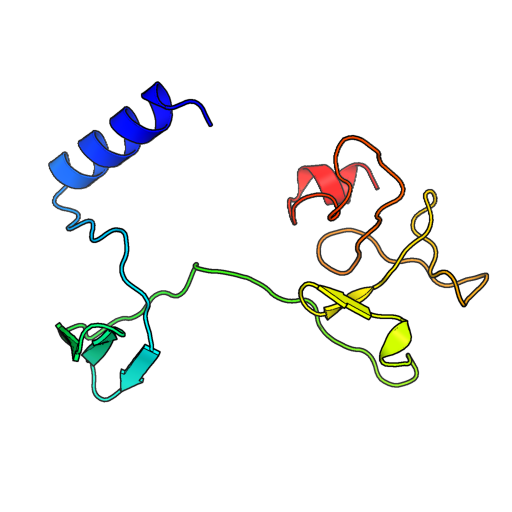870 1.00 97.38 87 TYR A O 1
ATOM 704 N N . ALA A 1 88 ? 5.846 3.154 -18.143 1.00 97.25 88 ALA A N 1
ATOM 705 C CA . ALA A 1 88 ? 4.849 2.919 -17.108 1.00 97.25 88 ALA A CA 1
ATOM 706 C C . ALA A 1 88 ? 4.863 4.070 -16.095 1.00 97.25 88 ALA A C 1
ATOM 708 O O . ALA A 1 88 ? 5.917 4.447 -15.588 1.00 97.25 88 ALA A O 1
ATOM 709 N N . ILE A 1 89 ? 3.680 4.597 -15.781 1.00 97.38 89 ILE A N 1
ATOM 710 C CA . ILE A 1 89 ? 3.474 5.732 -14.870 1.00 97.38 89 ILE A CA 1
ATOM 711 C C . ILE A 1 89 ? 2.391 5.412 -13.835 1.00 97.38 89 ILE A C 1
ATOM 713 O O . ILE A 1 89 ? 1.650 4.436 -13.963 1.00 97.38 89 ILE A O 1
ATOM 717 N N . GLY A 1 90 ? 2.275 6.250 -12.812 1.00 97.06 90 GLY A N 1
ATOM 718 C CA . GLY A 1 90 ? 1.293 6.122 -11.746 1.00 97.06 90 GLY A CA 1
ATOM 719 C C . GLY A 1 90 ? 1.452 4.842 -10.933 1.00 97.06 90 GLY A C 1
ATOM 720 O O . GLY A 1 90 ? 2.556 4.349 -10.695 1.00 97.06 90 GLY A O 1
ATOM 721 N N . ASP A 1 91 ? 0.323 4.283 -10.503 1.00 97.19 91 ASP A N 1
ATOM 722 C CA . ASP A 1 91 ? 0.303 3.164 -9.560 1.00 97.19 91 ASP A CA 1
ATOM 723 C C . ASP A 1 91 ? 0.919 1.876 -10.111 1.00 97.19 91 ASP A C 1
ATOM 725 O O . ASP A 1 91 ? 1.244 0.980 -9.329 1.00 97.19 91 ASP A O 1
ATOM 729 N N . THR A 1 92 ? 1.095 1.779 -11.434 1.00 96.62 92 THR A N 1
ATOM 730 C CA . THR A 1 92 ? 1.653 0.593 -12.081 1.00 96.62 92 THR A CA 1
ATOM 731 C C . THR A 1 92 ? 3.175 0.551 -12.092 1.00 96.62 92 THR A C 1
ATOM 733 O O . THR A 1 92 ? 3.705 -0.510 -12.406 1.00 96.62 92 THR A O 1
ATOM 736 N N . CYS A 1 93 ? 3.893 1.638 -11.788 1.00 96.69 93 CYS A N 1
ATOM 737 C CA . CYS A 1 93 ? 5.356 1.671 -11.888 1.00 96.69 93 CYS A CA 1
ATOM 738 C C . CYS A 1 93 ? 6.030 1.918 -10.545 1.00 96.69 93 CYS A C 1
ATOM 740 O O . CYS A 1 93 ? 5.422 2.465 -9.628 1.00 96.69 93 CYS A O 1
ATOM 742 N N . ILE A 1 94 ? 7.287 1.508 -10.421 1.00 96.69 94 ILE A N 1
ATOM 743 C CA . ILE A 1 94 ? 8.151 1.741 -9.269 1.00 96.69 94 ILE A CA 1
ATOM 744 C C . ILE A 1 94 ? 9.553 2.095 -9.773 1.00 96.69 94 ILE A C 1
ATOM 746 O O . ILE A 1 94 ? 10.098 1.429 -10.648 1.00 96.69 94 ILE A O 1
ATOM 750 N N . SER A 1 95 ? 10.135 3.155 -9.217 1.00 94.12 95 SER A N 1
ATOM 751 C CA . SER A 1 95 ? 11.506 3.573 -9.508 1.00 94.12 95 SER A CA 1
ATOM 752 C C . SER A 1 95 ? 12.258 3.766 -8.204 1.00 94.12 95 SER A C 1
ATOM 754 O O . SER A 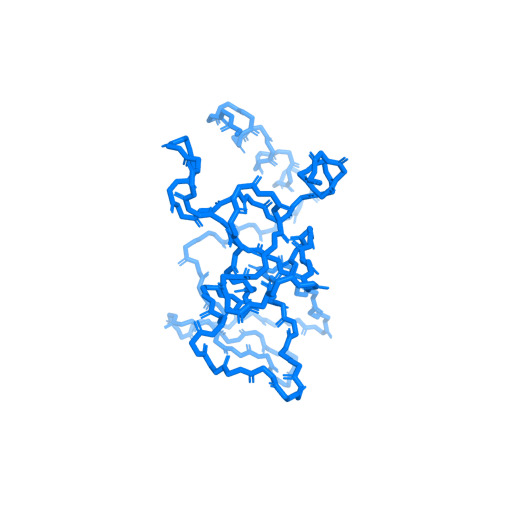1 95 ? 11.738 4.402 -7.292 1.00 94.12 95 SER A O 1
ATOM 756 N N . ASN A 1 96 ? 13.472 3.233 -8.126 1.00 91.75 96 ASN A N 1
ATOM 757 C CA . ASN A 1 96 ? 14.392 3.386 -6.997 1.00 91.75 96 ASN A CA 1
ATOM 758 C C . ASN A 1 96 ? 15.500 4.414 -7.286 1.00 91.75 96 ASN A C 1
ATOM 760 O O . ASN A 1 96 ? 16.482 4.494 -6.552 1.00 91.75 96 ASN A O 1
ATOM 764 N N . ALA A 1 97 ? 15.368 5.182 -8.370 1.00 90.94 97 ALA A N 1
ATOM 765 C CA . ALA A 1 97 ? 16.378 6.149 -8.778 1.00 90.94 97 ALA A CA 1
ATOM 766 C C . ALA A 1 97 ? 16.371 7.438 -7.941 1.00 90.94 97 ALA A C 1
ATOM 768 O O . ALA A 1 97 ? 17.333 8.200 -7.988 1.00 90.94 97 ALA A O 1
ATOM 769 N N . ASP A 1 98 ? 15.295 7.696 -7.197 1.00 91.19 98 ASP A N 1
ATOM 770 C CA . ASP A 1 98 ? 15.172 8.858 -6.325 1.00 91.19 98 ASP A CA 1
ATOM 771 C C . ASP A 1 98 ? 15.740 8.543 -4.929 1.00 91.19 98 ASP A C 1
ATOM 773 O O . ASP A 1 98 ? 15.154 7.725 -4.213 1.00 91.19 98 ASP A O 1
ATOM 777 N N . PRO A 1 99 ? 16.829 9.202 -4.488 1.00 92.06 99 PRO A N 1
ATOM 778 C CA . PRO A 1 99 ? 17.412 8.960 -3.168 1.00 92.06 99 PRO A CA 1
ATOM 779 C C . PRO A 1 99 ? 16.462 9.266 -2.001 1.00 92.06 99 PRO A C 1
ATOM 781 O O . PRO A 1 99 ? 16.634 8.713 -0.916 1.00 92.06 99 PRO A O 1
ATOM 784 N N . GLY A 1 100 ? 15.465 10.137 -2.201 1.00 94.94 100 GLY A N 1
ATOM 785 C CA . GLY A 1 100 ? 14.427 10.423 -1.207 1.00 94.94 100 GLY A CA 1
ATOM 786 C C . GLY A 1 100 ? 13.338 9.349 -1.132 1.00 94.94 100 GLY A C 1
ATOM 787 O O . GLY A 1 100 ? 12.590 9.304 -0.156 1.00 94.94 100 GLY A O 1
ATOM 788 N N . PHE A 1 101 ? 13.258 8.476 -2.139 1.00 94.00 101 PHE A N 1
ATOM 789 C CA . PHE A 1 101 ? 12.286 7.387 -2.242 1.00 94.00 101 PHE A CA 1
ATOM 790 C C . PHE A 1 101 ? 12.967 6.094 -2.731 1.00 94.00 101 PHE A C 1
ATOM 792 O O . PHE A 1 101 ? 12.622 5.592 -3.804 1.00 94.00 101 PHE A O 1
ATOM 799 N N . PRO A 1 102 ? 13.907 5.520 -1.955 1.00 92.12 102 PRO A N 1
ATOM 800 C CA . PRO A 1 102 ? 14.667 4.336 -2.372 1.00 92.12 102 PRO A CA 1
ATOM 801 C C . PRO A 1 102 ? 13.775 3.106 -2.618 1.00 92.12 102 PRO A C 1
ATOM 803 O O . PRO A 1 102 ? 14.077 2.285 -3.481 1.00 92.12 102 PRO A O 1
ATOM 806 N N . ASP A 1 103 ? 12.638 3.020 -1.922 1.00 92.19 103 ASP A N 1
ATOM 807 C CA . ASP A 1 103 ? 11.620 1.970 -2.090 1.00 92.19 103 ASP A CA 1
ATOM 808 C C . ASP A 1 103 ? 10.500 2.361 -3.073 1.00 92.19 103 ASP A C 1
ATOM 810 O O . ASP A 1 103 ? 9.442 1.726 -3.131 1.00 92.19 103 ASP A O 1
ATOM 814 N N . GLY A 1 104 ? 10.715 3.431 -3.835 1.00 93.69 104 GLY A N 1
ATOM 815 C CA . GLY A 1 104 ? 9.758 4.000 -4.763 1.00 93.69 104 GLY A CA 1
ATOM 816 C C . GLY A 1 104 ? 8.750 4.952 -4.137 1.00 93.69 104 GLY A C 1
ATOM 817 O O . GLY A 1 104 ? 8.401 4.901 -2.957 1.00 93.69 104 GLY A O 1
ATOM 818 N N . ARG A 1 105 ? 8.258 5.860 -4.980 1.00 94.56 105 ARG A N 1
ATOM 819 C CA . ARG A 1 105 ? 7.244 6.843 -4.595 1.00 94.56 105 ARG A CA 1
ATOM 820 C C . ARG A 1 105 ? 5.909 6.160 -4.266 1.00 94.56 105 ARG A C 1
ATOM 822 O O . ARG A 1 105 ? 5.592 5.113 -4.854 1.00 94.56 105 ARG A O 1
ATOM 829 N N . PRO A 1 106 ? 5.120 6.738 -3.341 1.00 94.94 106 PRO A N 1
ATOM 830 C CA . PRO A 1 106 ? 3.801 6.218 -3.005 1.00 94.94 106 PRO A CA 1
ATOM 831 C C . PRO A 1 106 ? 2.840 6.311 -4.199 1.00 94.94 106 PRO A C 1
ATOM 833 O O . PRO A 1 106 ? 2.980 7.177 -5.062 1.00 94.94 106 PRO A O 1
ATOM 836 N N . GLN A 1 107 ? 1.857 5.416 -4.213 1.00 95.62 107 GLN A N 1
ATOM 837 C CA . GLN A 1 107 ? 0.785 5.326 -5.208 1.00 95.62 107 GLN A CA 1
ATOM 838 C C . GLN A 1 107 ? -0.241 6.443 -4.963 1.00 95.62 107 GLN A C 1
ATOM 840 O O . GLN A 1 107 ? -1.170 6.289 -4.173 1.00 95.62 107 GLN A O 1
ATOM 845 N N . LEU A 1 108 ? 0.018 7.624 -5.533 1.00 96.38 108 LEU A N 1
ATOM 846 C CA . LEU A 1 108 ? -0.782 8.838 -5.350 1.00 96.38 108 LEU A CA 1
ATOM 847 C C . LEU A 1 108 ? -1.030 9.520 -6.695 1.00 96.38 108 LEU A C 1
ATOM 849 O O . LEU A 1 108 ? -0.120 9.631 -7.516 1.00 96.38 108 LEU A O 1
ATOM 853 N N . ALA A 1 109 ? -2.220 10.103 -6.859 1.00 97.12 109 ALA A N 1
ATOM 854 C CA . ALA A 1 109 ? -2.591 10.849 -8.063 1.00 97.12 109 ALA A CA 1
ATOM 855 C C . ALA A 1 109 ? -1.581 11.957 -8.414 1.00 97.12 109 ALA A C 1
ATOM 857 O O . ALA A 1 109 ? -1.177 12.088 -9.563 1.00 97.12 109 ALA A O 1
ATOM 858 N N . GLN A 1 110 ? -1.104 12.712 -7.419 1.00 97.19 110 GLN A N 1
ATOM 859 C CA . GLN A 1 110 ? -0.114 13.767 -7.644 1.00 97.19 110 GLN A CA 1
ATOM 860 C C . GLN A 1 110 ? 1.232 13.221 -8.151 1.00 97.19 110 GLN A C 1
ATOM 862 O O . GLN A 1 110 ? 1.872 13.877 -8.965 1.00 97.19 110 GLN A O 1
ATOM 867 N N . VAL A 1 111 ? 1.661 12.037 -7.691 1.00 95.75 111 VAL A N 1
ATOM 868 C CA . VAL A 1 111 ? 2.882 11.392 -8.202 1.00 95.75 111 VAL A CA 1
ATOM 869 C C . VAL A 1 111 ? 2.672 10.999 -9.660 1.00 95.75 111 VAL A C 1
ATOM 871 O O . VAL A 1 111 ? 3.503 11.345 -10.489 1.00 95.75 111 VAL A O 1
ATOM 874 N N . ALA A 1 112 ? 1.535 10.373 -9.977 1.00 97.06 112 ALA A N 1
ATOM 875 C CA . ALA A 1 112 ? 1.192 9.983 -11.343 1.00 97.06 112 ALA A CA 1
ATOM 876 C C . ALA A 1 112 ? 1.153 11.175 -12.312 1.00 97.06 112 ALA A C 1
ATOM 878 O O . ALA A 1 112 ? 1.600 11.053 -13.442 1.00 97.06 112 ALA A O 1
ATOM 879 N N . MET A 1 113 ? 0.647 12.331 -11.871 1.00 97.50 113 MET A N 1
ATOM 880 C CA . MET A 1 113 ? 0.592 13.548 -12.691 1.00 97.50 113 MET A CA 1
ATOM 881 C C . MET A 1 113 ? 1.966 14.175 -12.970 1.00 97.50 113 MET A C 1
ATOM 883 O O . MET A 1 113 ? 2.087 14.952 -13.911 1.00 97.50 113 MET A O 1
ATOM 887 N N . GLN A 1 114 ? 2.964 13.920 -12.120 1.00 94.38 114 GLN A N 1
ATOM 888 C CA . GLN A 1 114 ? 4.314 14.485 -12.253 1.00 94.38 114 GLN A CA 1
ATOM 889 C C . GLN A 1 114 ? 5.302 13.544 -12.958 1.00 94.38 114 GLN A C 1
ATOM 891 O O . GLN A 1 114 ? 6.424 13.961 -13.239 1.00 94.38 114 GLN A O 1
ATOM 896 N N . GLN A 1 115 ? 4.908 12.290 -13.187 1.00 93.25 115 GLN A N 1
ATOM 897 C CA . GLN A 1 115 ? 5.663 11.282 -13.933 1.00 93.25 115 GLN A CA 1
ATOM 898 C C . GLN A 1 115 ? 5.441 11.440 -15.437 1.00 93.25 115 GLN A C 1
ATOM 900 O 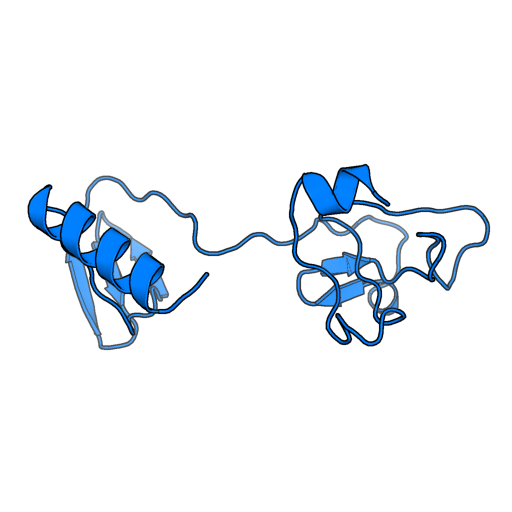O . GLN A 1 115 ? 6.435 11.279 -16.180 1.00 93.25 115 GLN A O 1
#

pLDDT: mean 95.92, std 2.23, range [86.31, 98.5]

Foldseek 3Di:
DDPVVVVVVVVVCVVVVDDDDPPWDFDDADPQWTQTPVRDIDRHPDDDDDPDAAADDDPPDDPVQADPRRAGEADPVQARPVDPPDGDAARRHAYCPDPVCNRGDDRDPVRRVVD

Radius of gyration: 19.1 Å; chains: 1; bounding box: 40×32×45 Å

Secondary structure (DSSP, 8-state):
--HHHHHHHHHHHHHTT-----S--EEEEETTEEEETTS-EEE-S-----S---PPP-TTS-GGGB-GGGPEEB-TTSBBTT-TT-B--GGGEE----TT-TT---S-HHHHHH-